Protein AF-A0A409YJJ7-F1 (afdb_monomer_lite)

pLDDT: mean 95.7, std 6.59, range [58.09, 98.69]

Organism: NCBI:txid231916

Sequence (125 aa):
MDKLRNLSETRRATIASASKRATEAEEAVKKYQSALSEKDDTLKKLRERLELSRQRNMLVRDLTRVLSKLDEATRRLAVVTEKTDNLDAKLQSLLGETDVCENKYQKSRKDYNDLVTEMENLGIN

Radius of gyration: 53.66 Å; chains: 1; bounding box: 101×20×151 Å

Structure (mmCIF, N/CA/C/O backbone):
data_AF-A0A409YJJ7-F1
#
_entry.id   AF-A0A409YJJ7-F1
#
loop_
_atom_site.group_PDB
_atom_site.id
_atom_site.type_symbol
_atom_site.label_atom_id
_atom_site.label_alt_id
_atom_site.label_comp_id
_atom_site.label_asym_id
_atom_site.label_entity_id
_atom_site.label_seq_id
_atom_site.pdbx_PDB_ins_code
_atom_site.Cartn_x
_atom_site.Cartn_y
_atom_site.Cartn_z
_atom_site.occupancy
_atom_site.B_iso_or_equiv
_atom_site.auth_seq_id
_atom_site.auth_comp_id
_atom_site.auth_asym_id
_atom_site.auth_atom_id
_atom_site.pdbx_PDB_model_num
ATOM 1 N N . MET A 1 1 ? 54.452 3.139 -77.224 1.00 65.88 1 MET A N 1
ATOM 2 C CA . MET A 1 1 ? 54.667 3.801 -75.919 1.00 65.88 1 MET A CA 1
ATOM 3 C C . MET A 1 1 ? 53.380 4.424 -75.374 1.00 65.88 1 MET A C 1
ATOM 5 O O . MET A 1 1 ? 53.050 4.155 -74.226 1.00 65.88 1 MET A O 1
ATOM 9 N N . ASP A 1 2 ? 52.581 5.126 -76.185 1.00 76.25 2 ASP A N 1
ATOM 10 C CA . ASP A 1 2 ? 51.371 5.834 -75.706 1.00 76.25 2 ASP A CA 1
ATOM 11 C C . ASP A 1 2 ? 50.256 4.938 -75.146 1.00 76.25 2 ASP A C 1
ATOM 13 O O . ASP A 1 2 ? 49.653 5.261 -74.128 1.00 76.25 2 ASP A O 1
ATOM 17 N N . LYS A 1 3 ? 50.020 3.754 -75.729 1.00 80.00 3 LYS A N 1
ATOM 18 C CA . LYS A 1 3 ? 49.024 2.798 -75.200 1.00 80.00 3 LYS A CA 1
ATOM 19 C C . LYS A 1 3 ? 49.356 2.309 -73.782 1.00 80.00 3 LYS A C 1
ATOM 21 O O . LYS A 1 3 ? 48.459 2.160 -72.959 1.00 80.00 3 LYS A O 1
ATOM 26 N N . LEU A 1 4 ? 50.640 2.080 -73.492 1.00 80.50 4 LEU A N 1
ATOM 27 C CA . LEU A 1 4 ? 51.107 1.661 -72.163 1.00 80.50 4 LEU A CA 1
ATOM 28 C C . LEU A 1 4 ? 50.989 2.804 -71.150 1.00 80.50 4 LEU A C 1
ATOM 30 O O . LEU A 1 4 ? 50.575 2.581 -70.013 1.00 80.50 4 LEU A O 1
ATOM 34 N N . ARG A 1 5 ? 51.289 4.033 -71.583 1.00 82.19 5 ARG A N 1
ATOM 35 C CA . ARG A 1 5 ? 51.116 5.243 -70.779 1.00 82.19 5 ARG A CA 1
ATOM 36 C C . ARG A 1 5 ? 49.649 5.466 -70.405 1.00 82.19 5 ARG A C 1
ATOM 38 O O . ARG A 1 5 ? 49.357 5.553 -69.214 1.00 82.19 5 ARG A O 1
ATOM 45 N N . ASN A 1 6 ? 48.735 5.423 -71.373 1.00 85.81 6 ASN A N 1
ATOM 46 C CA . ASN A 1 6 ? 47.298 5.585 -71.129 1.00 85.81 6 ASN A CA 1
ATOM 47 C C . ASN A 1 6 ? 46.758 4.502 -70.182 1.00 85.81 6 ASN A C 1
ATOM 49 O O . ASN A 1 6 ? 46.056 4.813 -69.226 1.00 85.81 6 ASN A O 1
ATOM 53 N N . LEU A 1 7 ? 47.159 3.238 -70.371 1.00 89.44 7 LEU A N 1
ATOM 54 C CA . LEU A 1 7 ? 46.771 2.145 -69.474 1.00 89.44 7 LEU A CA 1
ATOM 55 C C . LEU A 1 7 ? 47.261 2.380 -68.033 1.00 89.44 7 LEU A C 1
ATOM 57 O O . LEU A 1 7 ? 46.533 2.119 -67.074 1.00 89.44 7 LEU A O 1
ATOM 61 N N . SER A 1 8 ? 48.488 2.885 -67.868 1.00 87.94 8 SER A N 1
ATOM 62 C CA . SER A 1 8 ? 49.048 3.222 -66.552 1.00 87.94 8 SER A CA 1
ATOM 63 C C . SER A 1 8 ? 48.321 4.390 -65.873 1.00 87.94 8 SER A C 1
ATOM 65 O O . SER A 1 8 ? 48.190 4.412 -64.650 1.00 87.94 8 SER A O 1
ATOM 67 N N . GLU A 1 9 ? 47.836 5.360 -66.647 1.00 90.69 9 GLU A N 1
ATOM 68 C CA . GLU A 1 9 ? 47.081 6.516 -66.154 1.00 90.69 9 GLU A CA 1
ATOM 69 C C . GLU A 1 9 ? 45.672 6.096 -65.725 1.00 90.69 9 GLU A C 1
ATOM 71 O O . GLU A 1 9 ? 45.248 6.424 -64.616 1.00 90.69 9 GLU A O 1
ATOM 76 N N . THR A 1 10 ? 44.997 5.258 -66.520 1.00 92.12 10 THR A N 1
ATOM 77 C CA . THR A 1 10 ? 43.704 4.669 -66.146 1.00 92.12 10 THR A CA 1
ATOM 78 C C . THR A 1 10 ? 43.814 3.843 -64.866 1.00 92.12 10 THR A C 1
ATOM 80 O O . THR A 1 10 ? 43.025 4.036 -63.945 1.00 92.12 10 THR A O 1
ATOM 83 N N . ARG A 1 11 ? 44.829 2.973 -64.751 1.00 92.44 11 ARG A N 1
ATOM 84 C CA . ARG A 1 11 ? 45.050 2.168 -63.536 1.00 92.44 11 ARG A CA 1
ATOM 85 C C . ARG A 1 11 ? 45.290 3.038 -62.303 1.00 92.44 11 ARG A C 1
ATOM 87 O O . ARG A 1 11 ? 44.719 2.754 -61.254 1.00 92.44 11 ARG A O 1
ATOM 94 N N . ARG A 1 12 ? 46.078 4.113 -62.422 1.00 93.31 12 ARG A N 1
ATOM 95 C CA . ARG A 1 12 ? 46.299 5.070 -61.323 1.00 93.31 12 ARG A CA 1
ATOM 96 C C . ARG A 1 12 ? 45.002 5.753 -60.889 1.00 93.31 12 ARG A C 1
ATOM 98 O O . ARG A 1 12 ? 44.741 5.824 -59.692 1.00 93.31 12 ARG A O 1
ATOM 105 N N . ALA A 1 13 ? 44.168 6.183 -61.835 1.00 93.00 13 ALA A N 1
ATOM 106 C CA . ALA A 1 13 ? 42.866 6.775 -61.529 1.00 93.00 13 ALA A CA 1
ATOM 107 C C . ALA A 1 13 ? 41.916 5.774 -60.843 1.00 93.00 13 ALA A C 1
ATOM 109 O O . ALA A 1 13 ? 41.251 6.120 -59.865 1.00 93.00 13 ALA A O 1
ATOM 110 N N . THR A 1 14 ? 41.887 4.516 -61.298 1.00 95.25 14 THR A N 1
ATOM 111 C CA . THR A 1 14 ? 41.091 3.454 -60.662 1.00 95.25 14 THR A CA 1
ATOM 112 C C . THR A 1 14 ? 41.563 3.162 -59.239 1.00 95.25 14 THR A C 1
ATOM 114 O O . THR A 1 14 ? 40.727 3.057 -58.344 1.00 95.25 14 THR A O 1
ATOM 117 N N . ILE A 1 15 ? 42.879 3.077 -59.010 1.00 95.38 15 ILE A N 1
ATOM 118 C CA . ILE A 1 15 ? 43.452 2.877 -57.670 1.00 95.38 15 ILE A CA 1
ATOM 119 C C . ILE A 1 15 ? 43.081 4.050 -56.760 1.00 95.38 15 ILE A C 1
ATOM 121 O O . ILE A 1 15 ? 42.558 3.819 -55.678 1.00 95.38 15 ILE A O 1
ATOM 125 N N . ALA A 1 16 ? 43.249 5.295 -57.214 1.00 95.38 16 ALA A N 1
ATOM 126 C CA . ALA A 1 16 ? 42.892 6.476 -56.427 1.00 95.38 16 ALA A CA 1
ATOM 127 C C . ALA A 1 16 ? 41.398 6.501 -56.049 1.00 95.38 16 ALA A C 1
ATOM 129 O O . ALA A 1 16 ? 41.047 6.780 -54.904 1.00 95.38 16 ALA A O 1
ATOM 130 N N . SER A 1 17 ? 40.510 6.150 -56.986 1.00 96.31 17 SER A N 1
ATOM 131 C CA . SER A 1 17 ? 39.071 6.032 -56.721 1.00 96.31 17 SER A CA 1
ATOM 132 C C . SER A 1 17 ? 38.740 4.893 -55.751 1.00 96.31 17 SER A C 1
ATOM 134 O O . SER A 1 17 ? 37.875 5.048 -54.889 1.00 96.31 17 SER A O 1
ATOM 136 N N . ALA A 1 18 ? 39.404 3.742 -55.875 1.00 96.12 18 ALA A N 1
ATOM 137 C CA . ALA A 1 18 ? 39.224 2.621 -54.958 1.00 96.12 18 ALA A CA 1
ATOM 138 C C . ALA A 1 18 ? 39.707 2.971 -53.544 1.00 96.12 18 ALA A C 1
ATOM 140 O O . ALA A 1 18 ? 38.980 2.720 -52.589 1.00 96.12 18 ALA A O 1
ATOM 141 N N . SER A 1 19 ? 40.867 3.619 -53.415 1.00 96.06 19 SER A N 1
ATOM 142 C CA . SER A 1 19 ? 41.394 4.099 -52.134 1.00 96.06 19 SER A CA 1
ATOM 143 C C . SER A 1 19 ? 40.459 5.111 -51.480 1.00 96.06 19 SER A C 1
ATOM 145 O O . SER A 1 19 ? 40.147 4.958 -50.307 1.00 96.06 19 SER A O 1
ATOM 147 N N . LYS A 1 20 ? 39.937 6.083 -52.240 1.00 97.25 20 LYS A N 1
ATOM 148 C CA . LYS A 1 20 ? 38.961 7.052 -51.721 1.00 97.25 20 LYS A CA 1
ATOM 149 C C . LYS A 1 20 ? 37.685 6.369 -51.210 1.00 97.25 20 LYS A C 1
ATOM 151 O O . LYS A 1 20 ? 37.207 6.676 -50.125 1.00 97.25 20 LYS A O 1
ATOM 156 N N . ARG A 1 21 ? 37.154 5.403 -51.965 1.00 97.00 21 ARG A N 1
ATOM 157 C CA . ARG A 1 21 ? 35.977 4.631 -51.531 1.00 97.00 21 ARG A CA 1
ATOM 158 C C . ARG A 1 21 ? 36.265 3.776 -50.299 1.00 97.00 21 ARG A C 1
ATOM 160 O O . ARG A 1 21 ? 35.387 3.631 -49.458 1.00 97.00 21 ARG A O 1
ATOM 167 N N . ALA A 1 22 ? 37.471 3.220 -50.185 1.00 96.88 22 ALA A N 1
ATOM 168 C CA . ALA A 1 22 ? 37.876 2.455 -49.010 1.00 96.88 22 ALA A CA 1
ATOM 169 C C . ALA A 1 22 ? 37.930 3.344 -47.759 1.00 96.88 22 ALA A C 1
ATOM 171 O O . ALA A 1 22 ? 37.349 2.979 -46.742 1.00 96.88 22 ALA A O 1
ATOM 172 N N . THR A 1 23 ? 38.522 4.541 -47.851 1.00 96.94 23 THR A N 1
ATOM 173 C CA . THR A 1 23 ? 38.562 5.484 -46.721 1.00 96.94 23 THR A CA 1
ATOM 174 C C . THR A 1 23 ? 37.166 5.955 -46.317 1.00 96.94 23 THR A C 1
ATOM 176 O O . THR A 1 23 ? 36.839 5.958 -45.135 1.00 96.94 23 THR A O 1
ATOM 179 N N . GLU A 1 24 ? 36.304 6.275 -47.287 1.00 97.38 24 GLU A N 1
ATOM 180 C CA . GLU A 1 24 ? 34.910 6.661 -47.018 1.00 97.38 24 GLU A CA 1
ATOM 181 C C . GLU A 1 24 ? 34.120 5.517 -46.357 1.00 97.38 24 GLU A C 1
ATOM 183 O O . GLU A 1 24 ? 33.334 5.745 -45.435 1.00 97.38 24 GLU A O 1
ATOM 188 N N . ALA A 1 25 ? 34.343 4.272 -46.791 1.00 97.31 25 ALA A N 1
ATOM 189 C CA . ALA A 1 25 ? 33.717 3.100 -46.189 1.00 97.31 25 ALA A CA 1
ATOM 190 C C . ALA A 1 25 ? 34.203 2.866 -44.750 1.00 97.31 25 ALA A C 1
ATOM 192 O O . ALA A 1 25 ? 33.386 2.587 -43.874 1.00 97.31 25 ALA A O 1
ATOM 193 N N . GLU A 1 26 ? 35.501 3.014 -44.476 1.00 97.44 26 GLU A N 1
ATOM 194 C CA . GLU A 1 26 ? 36.053 2.899 -43.120 1.00 97.44 26 GLU A CA 1
ATOM 195 C C . GLU A 1 26 ? 35.488 3.968 -42.175 1.00 97.44 26 GLU A C 1
ATOM 197 O O . GLU A 1 26 ? 35.125 3.663 -41.035 1.00 97.44 26 GLU A O 1
ATOM 202 N N . GLU A 1 27 ? 35.363 5.212 -42.640 1.00 97.38 27 GLU A N 1
ATOM 203 C CA . GLU A 1 27 ? 34.737 6.295 -41.877 1.00 97.38 27 GLU A CA 1
ATOM 204 C C . GLU A 1 27 ? 33.254 6.016 -41.601 1.00 97.38 27 GLU A C 1
ATOM 206 O O . GLU A 1 27 ? 32.786 6.183 -40.468 1.00 97.38 27 GLU A O 1
ATOM 211 N N . ALA A 1 28 ? 32.517 5.528 -42.603 1.00 97.31 28 ALA A N 1
ATOM 212 C CA . ALA A 1 28 ? 31.121 5.140 -42.441 1.00 97.31 28 ALA A CA 1
ATOM 213 C C . ALA A 1 28 ? 30.963 3.992 -41.431 1.00 97.31 28 ALA A C 1
ATOM 215 O O . ALA A 1 28 ? 30.096 4.061 -40.559 1.00 97.31 28 ALA A O 1
ATOM 216 N N . VAL A 1 29 ? 31.825 2.971 -41.492 1.00 98.00 29 VAL A N 1
ATOM 217 C CA . VAL A 1 29 ? 31.823 1.848 -40.540 1.00 98.00 29 VAL A CA 1
ATOM 218 C C . VAL A 1 29 ? 32.050 2.344 -39.116 1.00 98.00 29 VAL A C 1
ATOM 220 O O . VAL A 1 29 ? 31.271 1.988 -38.231 1.00 98.00 29 VAL A O 1
ATOM 223 N N . LYS A 1 30 ? 33.042 3.214 -38.888 1.00 97.62 30 LYS A N 1
ATOM 224 C CA . LYS A 1 30 ? 33.289 3.800 -37.559 1.00 97.62 30 LYS A CA 1
ATOM 225 C C . LYS A 1 30 ? 32.065 4.558 -37.047 1.00 97.62 30 LYS A C 1
ATOM 227 O O . LYS A 1 30 ? 31.660 4.374 -35.903 1.00 97.62 30 LYS A O 1
ATOM 232 N N . LYS A 1 31 ? 31.427 5.360 -37.905 1.00 98.00 31 LYS A N 1
ATOM 233 C CA . LYS A 1 31 ? 30.208 6.097 -37.548 1.00 98.00 31 LYS A CA 1
ATOM 234 C C . LYS A 1 31 ? 29.061 5.160 -37.162 1.00 98.00 31 LYS A C 1
ATOM 236 O O . LYS A 1 31 ? 28.380 5.412 -36.168 1.00 98.00 31 LYS A O 1
ATOM 241 N N . TYR A 1 32 ? 28.843 4.088 -37.922 1.00 97.81 32 TYR A N 1
ATOM 242 C CA . TYR A 1 32 ? 27.794 3.115 -37.616 1.00 97.81 32 TYR A CA 1
ATOM 243 C C . TYR A 1 32 ? 28.083 2.317 -36.345 1.00 97.81 32 TYR A C 1
ATOM 245 O O . TYR A 1 32 ? 27.154 2.061 -35.585 1.00 97.81 32 TYR A O 1
ATOM 253 N N . GLN A 1 33 ? 29.344 1.976 -36.073 1.00 97.62 33 GLN A N 1
ATOM 254 C CA . GLN A 1 33 ? 29.741 1.311 -34.830 1.00 97.62 33 GLN A CA 1
ATOM 255 C C . GLN A 1 33 ? 29.464 2.187 -33.604 1.00 97.62 33 GLN A C 1
ATOM 257 O O . GLN A 1 33 ? 28.857 1.709 -32.646 1.00 97.62 33 GLN A O 1
ATOM 262 N N . SER A 1 34 ? 29.821 3.474 -33.653 1.00 97.19 34 SER A N 1
ATOM 263 C CA . SER A 1 34 ? 29.503 4.410 -32.568 1.00 97.19 34 SER A CA 1
ATOM 264 C C . SER A 1 34 ? 27.994 4.554 -32.368 1.00 97.19 34 SER A C 1
ATOM 266 O O . SER A 1 34 ? 27.505 4.438 -31.247 1.00 97.19 34 SER A O 1
ATOM 268 N N . ALA A 1 35 ? 27.235 4.722 -33.457 1.00 97.94 35 ALA A N 1
ATOM 269 C CA . ALA A 1 35 ? 25.779 4.824 -33.384 1.00 97.94 35 ALA A CA 1
ATOM 270 C C . ALA A 1 35 ? 25.128 3.546 -32.824 1.00 97.94 35 ALA A C 1
ATOM 272 O O . ALA A 1 35 ? 24.165 3.632 -32.065 1.00 97.94 35 ALA A O 1
ATOM 273 N N . LEU A 1 36 ? 25.645 2.365 -33.175 1.00 98.19 36 LEU A N 1
ATOM 274 C CA . LEU A 1 36 ? 25.166 1.092 -32.638 1.00 98.19 36 LEU A CA 1
ATOM 275 C C . LEU A 1 36 ? 25.417 1.002 -31.127 1.00 98.19 36 LEU A C 1
ATOM 277 O O . LEU A 1 36 ? 24.485 0.703 -30.384 1.00 98.19 36 LEU A O 1
ATOM 281 N N . SER A 1 37 ? 26.621 1.362 -30.672 1.00 98.12 37 SER A N 1
ATOM 282 C CA . SER A 1 37 ? 26.964 1.392 -29.244 1.00 98.12 37 SER A CA 1
ATOM 283 C C . SER A 1 37 ? 26.032 2.313 -28.447 1.00 98.12 37 SER A C 1
ATOM 285 O O . SER A 1 37 ? 25.529 1.930 -27.393 1.00 98.12 37 SER A O 1
ATOM 287 N N . GLU A 1 38 ? 25.733 3.509 -28.963 1.00 98.25 38 GLU A N 1
ATOM 288 C CA . GLU A 1 38 ? 24.796 4.440 -28.316 1.00 98.25 38 GLU A CA 1
ATOM 289 C C . GLU A 1 38 ? 23.368 3.875 -28.227 1.00 98.25 38 GLU A C 1
ATOM 291 O O . GLU A 1 38 ? 22.643 4.099 -27.244 1.00 98.25 38 GLU A O 1
ATOM 296 N N . LYS A 1 39 ? 22.931 3.140 -29.258 1.00 98.19 39 LYS A N 1
ATOM 297 C CA . LYS A 1 39 ? 21.618 2.483 -29.265 1.00 98.19 39 LYS A CA 1
ATOM 298 C C . LYS A 1 39 ? 21.559 1.327 -28.276 1.00 98.19 39 LYS A C 1
ATOM 300 O O . LYS A 1 39 ? 20.541 1.208 -27.592 1.00 98.19 39 LYS A O 1
ATOM 305 N N . ASP A 1 40 ? 22.625 0.547 -28.144 1.00 98.44 40 ASP A N 1
ATOM 306 C CA . ASP A 1 40 ? 22.713 -0.530 -27.157 1.00 98.44 40 ASP A CA 1
ATOM 307 C C . ASP A 1 40 ? 22.639 0.010 -25.722 1.00 98.44 40 ASP A C 1
ATOM 309 O O . ASP A 1 40 ? 21.851 -0.487 -24.908 1.00 98.44 40 ASP A O 1
ATOM 313 N N . ASP A 1 41 ? 23.344 1.106 -25.429 1.00 98.19 41 ASP A N 1
ATOM 314 C CA . ASP A 1 41 ? 23.259 1.783 -24.130 1.00 98.19 41 ASP A CA 1
ATOM 315 C C . ASP A 1 41 ? 21.852 2.325 -23.851 1.00 98.19 41 ASP A C 1
ATOM 317 O O . ASP A 1 41 ? 21.323 2.215 -22.737 1.00 98.19 41 ASP A O 1
ATOM 321 N N . THR A 1 42 ? 21.209 2.893 -24.871 1.00 98.25 42 THR A N 1
ATOM 322 C CA . THR A 1 42 ? 19.829 3.382 -24.766 1.00 98.25 42 THR A CA 1
ATOM 323 C C . THR A 1 42 ? 18.857 2.233 -24.497 1.00 98.25 42 THR A C 1
ATOM 325 O O . THR A 1 42 ? 17.986 2.350 -23.632 1.00 98.25 42 THR A O 1
ATOM 328 N N . LEU A 1 43 ? 19.015 1.102 -25.189 1.00 98.50 43 LEU A N 1
ATOM 329 C CA . LEU A 1 43 ? 18.202 -0.094 -24.974 1.00 98.50 43 LEU A CA 1
ATOM 330 C C . LEU A 1 43 ? 18.366 -0.641 -23.557 1.00 98.50 43 LEU A C 1
ATOM 332 O O . LEU A 1 43 ? 17.369 -1.008 -22.933 1.00 98.50 43 LEU A O 1
ATOM 336 N N . LYS A 1 44 ? 19.591 -0.658 -23.023 1.00 98.56 44 LYS A N 1
ATOM 337 C CA . LYS A 1 44 ? 19.851 -1.078 -21.643 1.00 98.56 44 LYS A CA 1
ATOM 338 C C . LYS A 1 44 ? 19.095 -0.202 -20.638 1.00 98.56 44 LYS A C 1
ATOM 340 O O . LYS A 1 44 ? 18.328 -0.730 -19.833 1.00 98.56 44 LYS A O 1
ATOM 345 N N . LYS A 1 45 ? 19.200 1.125 -20.762 1.00 98.38 45 LYS A N 1
ATOM 346 C CA . LYS A 1 45 ? 18.476 2.085 -19.904 1.00 98.38 45 LYS A CA 1
ATOM 347 C C . LYS A 1 45 ? 16.956 1.929 -20.002 1.00 98.38 45 LYS A C 1
ATOM 349 O O . LYS A 1 45 ? 16.246 2.017 -19.001 1.00 98.38 45 LYS A O 1
ATOM 354 N N . LEU A 1 46 ? 16.429 1.681 -21.204 1.00 98.56 46 LEU A N 1
ATOM 355 C CA . LEU A 1 46 ? 14.994 1.462 -21.403 1.00 98.56 46 LEU A CA 1
ATOM 356 C C . LEU A 1 46 ? 14.509 0.157 -20.760 1.00 98.56 46 LEU A C 1
ATOM 358 O O . LEU A 1 46 ? 13.423 0.144 -20.180 1.00 98.56 46 LEU A O 1
ATOM 362 N N . ARG A 1 47 ? 15.304 -0.918 -20.815 1.00 98.44 47 ARG A N 1
ATOM 363 C CA . ARG A 1 47 ? 14.992 -2.185 -20.132 1.00 98.44 47 ARG A CA 1
ATOM 364 C C . ARG A 1 47 ? 14.944 -2.008 -18.617 1.00 98.44 47 ARG A C 1
ATOM 366 O O . ARG A 1 47 ? 13.983 -2.451 -17.995 1.00 98.44 47 ARG A O 1
ATOM 373 N N . GLU A 1 48 ? 15.919 -1.305 -18.046 1.00 98.50 48 GLU A N 1
ATOM 374 C CA . GLU A 1 48 ? 15.939 -0.976 -16.614 1.00 98.50 48 GLU A CA 1
ATOM 375 C C . GLU A 1 48 ? 14.699 -0.160 -16.214 1.00 98.50 48 GLU A C 1
ATOM 377 O O . GLU A 1 48 ? 14.001 -0.498 -15.257 1.00 98.50 48 GLU A O 1
ATOM 382 N N . ARG A 1 49 ? 14.346 0.866 -16.999 1.00 98.44 49 ARG A N 1
ATOM 383 C CA . ARG A 1 49 ? 13.151 1.687 -16.752 1.00 98.44 49 ARG A CA 1
ATOM 384 C C . ARG A 1 49 ? 11.849 0.887 -16.843 1.00 98.44 49 ARG A C 1
ATOM 386 O O . ARG A 1 49 ? 10.929 1.131 -16.062 1.00 98.44 49 ARG A O 1
ATOM 393 N N . LEU A 1 50 ? 11.752 -0.042 -17.793 1.00 98.56 50 LEU A N 1
ATOM 394 C CA . LEU A 1 50 ? 10.588 -0.916 -17.935 1.00 98.56 50 LEU A CA 1
ATOM 395 C C . LEU A 1 50 ? 10.416 -1.808 -16.704 1.00 98.56 50 LEU A C 1
ATOM 397 O O . LEU A 1 50 ? 9.302 -1.949 -16.201 1.00 98.56 50 LEU A O 1
ATOM 401 N N . GLU A 1 51 ? 11.512 -2.368 -16.200 1.00 98.50 51 GLU A N 1
ATOM 402 C CA . GLU A 1 51 ? 11.475 -3.229 -15.023 1.00 98.50 51 GLU A CA 1
ATOM 403 C C . GLU A 1 51 ? 11.086 -2.449 -13.762 1.00 98.50 51 GLU A C 1
ATOM 405 O O . GLU A 1 51 ? 10.162 -2.843 -13.049 1.00 98.50 51 GLU A O 1
ATOM 410 N N . LEU A 1 52 ? 11.663 -1.261 -13.559 1.00 98.56 52 LEU A N 1
ATOM 411 C CA . LEU A 1 52 ? 11.248 -0.354 -12.483 1.00 98.56 52 LEU A CA 1
ATOM 412 C C . LEU A 1 52 ? 9.762 0.026 -12.584 1.00 98.56 52 LEU A C 1
ATOM 414 O O . LEU A 1 52 ? 9.065 0.111 -11.573 1.00 98.56 52 LEU A O 1
ATOM 418 N N . SER A 1 53 ? 9.241 0.226 -13.798 1.00 98.44 53 SER A N 1
ATOM 419 C CA . SER A 1 53 ? 7.819 0.516 -14.009 1.00 98.44 53 SER A CA 1
ATOM 420 C C . SER A 1 53 ? 6.921 -0.656 -13.598 1.00 98.44 53 SER A C 1
ATOM 422 O O . SER A 1 53 ? 5.888 -0.441 -12.960 1.00 98.44 53 SER A O 1
ATOM 424 N N . ARG A 1 54 ? 7.324 -1.896 -13.899 1.00 98.44 54 ARG A N 1
ATOM 425 C CA . ARG A 1 54 ? 6.611 -3.105 -13.458 1.00 98.44 54 ARG A CA 1
ATOM 426 C C . ARG A 1 54 ? 6.621 -3.232 -11.941 1.00 98.44 54 ARG A C 1
ATOM 428 O O . ARG A 1 54 ? 5.557 -3.418 -11.355 1.00 98.44 54 ARG A O 1
ATOM 435 N N . GLN A 1 55 ? 7.781 -3.054 -11.312 1.00 98.44 55 GLN A N 1
ATOM 436 C CA . GLN A 1 55 ? 7.921 -3.085 -9.854 1.00 98.44 55 GLN A CA 1
ATOM 437 C C . GLN A 1 55 ? 7.047 -2.031 -9.177 1.00 98.44 55 GLN A C 1
ATOM 439 O O . GLN A 1 55 ? 6.285 -2.354 -8.266 1.00 98.44 55 GLN A O 1
ATOM 444 N N . ARG A 1 56 ? 7.057 -0.792 -9.684 1.00 98.44 56 ARG A N 1
ATOM 445 C CA . ARG A 1 56 ? 6.161 0.269 -9.210 1.00 98.44 56 ARG A CA 1
ATOM 446 C C . ARG A 1 56 ? 4.695 -0.156 -9.294 1.00 98.44 56 ARG A C 1
ATOM 448 O O . ARG A 1 56 ? 3.954 0.042 -8.338 1.00 98.44 56 ARG A O 1
ATOM 455 N N . ASN A 1 57 ? 4.267 -0.739 -10.412 1.00 98.50 57 ASN A N 1
ATOM 456 C CA . ASN A 1 57 ? 2.876 -1.161 -10.583 1.00 98.50 57 ASN A CA 1
ATOM 457 C C . ASN A 1 57 ? 2.476 -2.275 -9.605 1.00 98.50 57 ASN A C 1
ATOM 459 O O . ASN A 1 57 ? 1.334 -2.285 -9.147 1.00 98.50 57 ASN A O 1
ATOM 463 N N . MET A 1 58 ? 3.390 -3.189 -9.263 1.00 98.38 58 MET A N 1
ATOM 464 C CA . MET A 1 5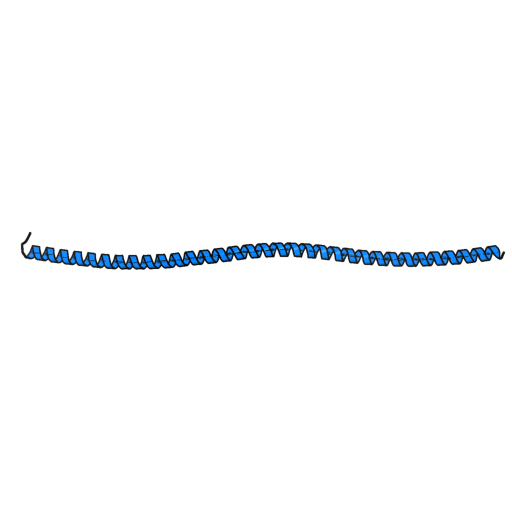8 ? 3.147 -4.190 -8.217 1.00 98.38 58 MET A CA 1
ATOM 465 C C . MET A 1 58 ? 2.981 -3.526 -6.848 1.00 98.38 58 MET A C 1
ATOM 467 O O . MET A 1 58 ? 1.961 -3.734 -6.197 1.00 98.38 58 MET A O 1
ATOM 471 N N . LEU A 1 59 ? 3.911 -2.642 -6.470 1.00 98.44 59 LEU A N 1
ATOM 472 C CA . LEU A 1 59 ? 3.858 -1.920 -5.195 1.00 98.44 59 LEU A CA 1
ATOM 473 C C . LEU A 1 59 ? 2.585 -1.079 -5.045 1.00 98.44 59 LEU A C 1
ATOM 475 O O . LEU A 1 59 ? 2.009 -1.026 -3.964 1.00 98.44 59 LEU A O 1
ATOM 479 N N . VAL A 1 60 ? 2.109 -0.452 -6.125 1.00 98.56 60 VAL A N 1
ATOM 480 C CA . VAL A 1 60 ? 0.841 0.294 -6.112 1.00 98.56 60 VAL A CA 1
ATOM 481 C C . VAL A 1 60 ? -0.339 -0.628 -5.799 1.00 98.56 60 VAL A C 1
ATOM 483 O O . VAL A 1 60 ? -1.177 -0.274 -4.975 1.00 98.56 60 VAL A O 1
ATOM 486 N N . ARG A 1 61 ? -0.403 -1.823 -6.404 1.00 98.44 61 ARG A N 1
ATOM 487 C CA . ARG A 1 61 ? -1.476 -2.794 -6.121 1.00 98.44 61 ARG A CA 1
ATOM 488 C C . ARG A 1 61 ? -1.432 -3.281 -4.676 1.00 98.44 61 ARG A C 1
ATOM 490 O O . ARG A 1 61 ? -2.480 -3.370 -4.035 1.00 98.44 61 ARG A O 1
ATOM 497 N N . ASP A 1 62 ? -0.238 -3.567 -4.166 1.00 98.56 62 ASP A N 1
ATOM 498 C CA . ASP A 1 62 ? -0.054 -3.993 -2.779 1.00 98.56 62 ASP A CA 1
ATOM 499 C C . ASP A 1 62 ? -0.461 -2.887 -1.803 1.00 98.56 62 ASP A C 1
ATOM 501 O O . ASP A 1 62 ? -1.204 -3.149 -0.856 1.00 98.56 62 ASP A O 1
ATOM 505 N N . LEU A 1 63 ? -0.080 -1.637 -2.082 1.00 98.50 63 LEU A N 1
ATOM 506 C CA . LEU A 1 63 ? -0.499 -0.478 -1.298 1.00 98.50 63 LEU A CA 1
ATOM 507 C C . LEU A 1 63 ? -2.025 -0.333 -1.278 1.00 98.50 63 LEU A C 1
ATOM 509 O O . LEU A 1 63 ? -2.607 -0.181 -0.206 1.00 98.50 63 LEU A O 1
ATOM 513 N N . THR A 1 64 ? -2.695 -0.440 -2.429 1.00 98.50 64 THR A N 1
ATOM 514 C CA . THR A 1 64 ? -4.165 -0.398 -2.495 1.00 98.50 64 THR A CA 1
ATOM 515 C C . THR A 1 64 ? -4.801 -1.508 -1.658 1.00 98.50 64 THR A C 1
ATOM 517 O O . THR A 1 64 ? -5.763 -1.261 -0.930 1.00 98.50 64 THR A O 1
ATOM 520 N N . ARG A 1 65 ? -4.250 -2.727 -1.703 1.00 98.50 65 ARG A N 1
ATOM 521 C CA . ARG A 1 65 ? -4.732 -3.848 -0.886 1.00 98.50 65 ARG A CA 1
ATOM 522 C C . ARG A 1 65 ? -4.552 -3.579 0.611 1.00 98.50 65 ARG A C 1
ATOM 524 O O . ARG A 1 65 ? -5.457 -3.883 1.384 1.00 98.50 65 ARG A O 1
ATOM 531 N N . VAL A 1 66 ? -3.412 -3.029 1.026 1.00 98.50 66 VAL A N 1
ATOM 532 C CA . VAL A 1 66 ? -3.154 -2.681 2.434 1.00 98.50 66 VAL A CA 1
ATOM 533 C C . VAL A 1 66 ? -4.108 -1.586 2.908 1.00 98.50 66 VAL A C 1
ATOM 535 O O . VAL A 1 66 ? -4.710 -1.738 3.967 1.00 98.50 66 VAL A O 1
ATOM 538 N N . LEU A 1 67 ? -4.317 -0.538 2.108 1.00 98.62 67 LEU A N 1
ATOM 539 C CA . LEU A 1 67 ? -5.252 0.542 2.437 1.00 98.62 67 LEU A CA 1
ATOM 540 C C . LEU A 1 67 ? -6.691 0.037 2.588 1.00 98.62 67 LEU A C 1
ATOM 542 O O . LEU A 1 67 ? -7.376 0.428 3.527 1.00 98.62 67 LEU A O 1
ATOM 546 N N . SER A 1 68 ? -7.135 -0.884 1.728 1.00 98.56 68 SER A N 1
ATOM 547 C CA . SER A 1 68 ? -8.462 -1.497 1.859 1.00 98.56 68 SER A CA 1
ATOM 548 C C . SER A 1 68 ? -8.609 -2.310 3.149 1.00 98.56 68 SER A C 1
ATOM 550 O O . SER A 1 68 ? -9.655 -2.242 3.790 1.00 98.56 68 SER A O 1
ATOM 552 N N . LYS A 1 69 ? -7.573 -3.060 3.550 1.00 98.44 69 LYS A N 1
ATOM 553 C CA . LYS A 1 69 ? -7.579 -3.798 4.824 1.00 98.44 69 LYS A CA 1
ATOM 554 C C . LYS A 1 69 ? -7.580 -2.859 6.028 1.00 98.44 69 L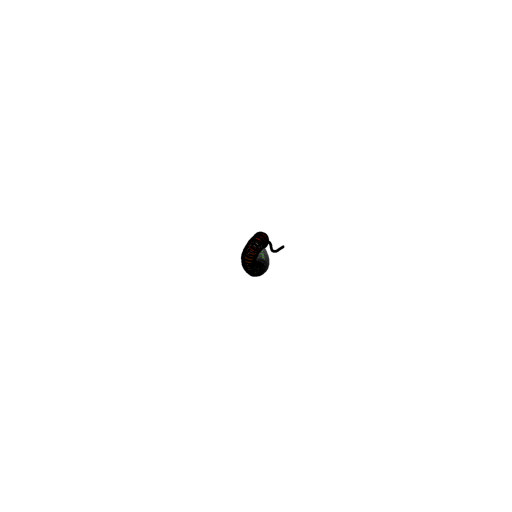YS A C 1
ATOM 556 O O . LYS A 1 69 ? -8.216 -3.167 7.031 1.00 98.44 69 LYS A O 1
ATOM 561 N N . LEU A 1 70 ? -6.864 -1.739 5.932 1.00 98.56 70 LEU A N 1
ATOM 562 C CA . LEU A 1 70 ? -6.834 -0.725 6.979 1.00 98.56 70 LEU A CA 1
ATOM 563 C C . LEU A 1 70 ? -8.218 -0.097 7.169 1.00 98.56 70 LEU A C 1
ATOM 565 O O . LEU A 1 70 ? -8.693 -0.046 8.296 1.00 98.56 70 LEU A O 1
ATOM 569 N N . ASP A 1 71 ? -8.888 0.294 6.083 1.00 98.62 71 ASP A N 1
ATOM 570 C CA . ASP A 1 71 ? -10.253 0.835 6.137 1.00 98.62 71 ASP A CA 1
ATOM 571 C C . ASP A 1 71 ? -11.238 -0.166 6.767 1.00 98.62 71 ASP A C 1
ATOM 573 O O . ASP A 1 71 ? -12.004 0.177 7.668 1.00 98.62 71 ASP A O 1
ATOM 577 N N . GLU A 1 72 ? -11.166 -1.442 6.377 1.00 98.56 72 GLU A N 1
ATOM 578 C CA . GLU A 1 72 ? -11.983 -2.488 6.997 1.00 98.56 72 GLU A CA 1
ATOM 579 C C . GLU A 1 72 ? -11.705 -2.630 8.503 1.00 98.56 72 GLU A C 1
ATOM 581 O O . GLU A 1 72 ? -12.640 -2.715 9.304 1.00 98.56 72 GLU A O 1
ATOM 586 N N . ALA A 1 73 ? -10.432 -2.627 8.907 1.00 98.50 73 ALA A N 1
ATOM 587 C CA . ALA A 1 73 ? -10.044 -2.701 10.312 1.00 98.50 73 ALA A CA 1
ATOM 588 C C . ALA A 1 73 ? -10.550 -1.487 11.109 1.00 98.50 73 ALA A C 1
ATOM 590 O O . ALA A 1 73 ? -11.081 -1.663 12.205 1.00 98.50 73 ALA A O 1
ATOM 591 N N . THR A 1 74 ? -10.463 -0.278 10.548 1.00 98.69 74 THR A N 1
ATOM 592 C CA . THR A 1 74 ? -10.981 0.951 11.165 1.00 98.69 74 THR A CA 1
ATOM 593 C C . THR A 1 74 ? -12.492 0.880 11.382 1.00 98.69 74 THR A C 1
ATOM 595 O O . THR A 1 74 ? -12.969 1.203 12.469 1.00 98.69 74 THR A O 1
ATOM 598 N N . ARG A 1 75 ? -13.258 0.394 10.398 1.00 98.56 75 ARG A N 1
ATOM 599 C CA . ARG A 1 75 ? -14.714 0.217 10.545 1.00 98.56 75 ARG A CA 1
ATOM 600 C C . ARG A 1 75 ? -15.061 -0.804 11.624 1.00 98.56 75 ARG A C 1
ATOM 602 O O . ARG A 1 75 ? -15.960 -0.571 12.426 1.00 98.56 75 ARG A O 1
ATOM 609 N N . ARG A 1 76 ? -14.339 -1.929 11.670 1.00 98.50 76 ARG A N 1
ATOM 610 C CA . ARG A 1 76 ? -14.529 -2.948 12.715 1.00 98.50 76 ARG A CA 1
ATOM 611 C C . ARG A 1 76 ? -14.221 -2.390 14.101 1.00 98.50 76 ARG A C 1
ATOM 613 O O . ARG A 1 76 ? -14.972 -2.668 15.030 1.00 98.50 76 ARG A O 1
ATOM 620 N N . LEU A 1 77 ? -13.157 -1.598 14.225 1.00 98.56 77 LEU A N 1
ATOM 621 C CA . LEU A 1 77 ? -12.800 -0.944 15.478 1.00 98.56 77 LEU A CA 1
ATOM 622 C C . LEU A 1 77 ? -13.924 -0.021 15.955 1.00 98.56 77 LEU A C 1
ATOM 624 O O . LEU A 1 77 ? -14.330 -0.141 17.101 1.00 98.56 77 LEU A O 1
ATOM 628 N N . ALA A 1 78 ? -14.487 0.806 15.069 1.00 98.50 78 ALA A N 1
ATOM 629 C CA . ALA A 1 78 ? -15.600 1.692 15.413 1.00 98.50 78 ALA A CA 1
ATOM 630 C C . ALA A 1 78 ? -16.819 0.924 15.957 1.00 98.50 78 ALA A C 1
ATOM 632 O O . ALA A 1 78 ? -17.367 1.293 16.991 1.00 98.50 78 ALA A O 1
ATOM 633 N N . VAL A 1 79 ? -17.192 -0.191 15.316 1.00 98.62 79 VAL A N 1
ATOM 634 C CA . VAL A 1 79 ? -18.294 -1.052 15.784 1.00 98.62 79 VAL A CA 1
ATOM 635 C C . VAL A 1 79 ? -17.999 -1.658 17.156 1.00 98.62 79 VAL A C 1
ATOM 637 O O . VAL A 1 79 ? -18.897 -1.790 17.985 1.00 98.62 79 VAL A O 1
ATOM 640 N N . VAL A 1 80 ? -16.756 -2.078 17.402 1.00 98.44 80 VAL A N 1
ATOM 641 C CA . VAL A 1 80 ? -16.365 -2.631 18.705 1.00 98.44 80 VAL A CA 1
ATOM 642 C C . VAL A 1 80 ? -16.390 -1.546 19.778 1.00 98.44 80 VAL A C 1
ATOM 644 O O . VAL A 1 80 ? -16.938 -1.797 20.843 1.00 98.44 80 VAL A O 1
ATOM 647 N N . THR A 1 81 ? -15.880 -0.348 19.490 1.00 98.62 81 THR A N 1
ATOM 648 C CA . THR A 1 81 ? -15.934 0.799 20.406 1.00 98.62 81 THR A CA 1
ATOM 649 C C . THR A 1 81 ? -17.373 1.142 20.782 1.00 98.62 81 THR A C 1
ATOM 651 O O . THR A 1 81 ? -17.689 1.169 21.964 1.00 98.62 81 THR A O 1
ATOM 654 N N . GLU A 1 82 ? -18.274 1.272 19.805 1.00 98.56 82 GLU A N 1
ATOM 655 C CA . GLU A 1 82 ? -19.692 1.550 20.070 1.00 98.56 82 GLU A CA 1
ATOM 656 C C . GLU A 1 82 ? -20.345 0.455 20.932 1.00 98.56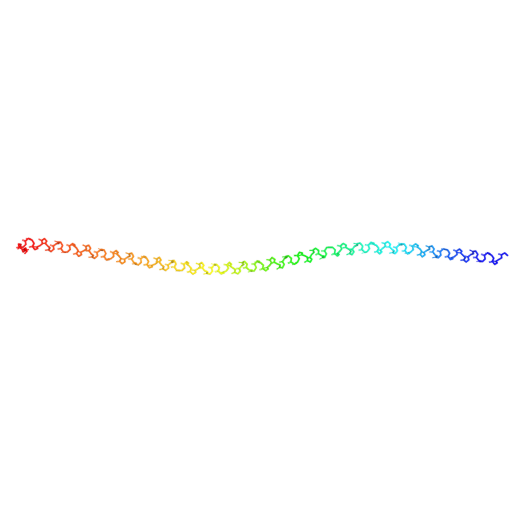 82 GLU A C 1
ATOM 658 O O . GLU A 1 82 ? -21.157 0.730 21.818 1.00 98.56 82 GLU A O 1
ATOM 663 N N . LYS A 1 83 ? -19.997 -0.816 20.702 1.00 98.44 83 LYS A N 1
ATOM 664 C CA . LYS A 1 83 ? -20.481 -1.919 21.544 1.00 98.44 83 LYS A CA 1
ATOM 665 C C . LYS A 1 83 ? -19.953 -1.827 22.970 1.00 98.44 83 LYS A C 1
ATOM 667 O O . LYS A 1 83 ? -20.720 -2.102 23.889 1.00 98.44 83 LYS A O 1
ATOM 672 N N . THR A 1 84 ? -18.686 -1.467 23.148 1.00 98.50 84 THR A N 1
ATOM 673 C CA . THR A 1 84 ? -18.086 -1.263 24.470 1.00 98.50 84 THR A CA 1
ATOM 674 C C . THR A 1 84 ? -18.796 -0.136 25.209 1.00 98.50 84 THR A C 1
ATOM 676 O O . THR A 1 84 ? -19.285 -0.375 26.306 1.00 98.50 84 THR A O 1
ATOM 679 N N . ASP A 1 85 ? -18.983 1.023 24.573 1.00 98.62 85 ASP A N 1
ATOM 680 C CA . ASP A 1 85 ? -19.668 2.171 25.182 1.00 98.62 85 ASP A CA 1
ATOM 681 C C . ASP A 1 85 ? -21.098 1.809 25.622 1.00 98.62 85 ASP A C 1
ATOM 683 O O . ASP A 1 85 ? -21.544 2.144 26.721 1.00 98.62 85 ASP A O 1
ATOM 687 N N . ASN A 1 86 ? -21.817 1.051 24.789 1.00 98.56 86 ASN A N 1
ATOM 688 C CA . ASN A 1 86 ? -23.159 0.566 25.113 1.00 98.56 86 ASN A CA 1
ATOM 689 C C . ASN A 1 86 ? -23.175 -0.430 26.283 1.00 98.56 86 ASN A C 1
ATOM 691 O O . ASN A 1 86 ? -24.119 -0.436 27.078 1.00 98.56 86 ASN A O 1
ATOM 695 N N . LEU A 1 87 ? -22.181 -1.318 26.368 1.00 98.50 87 LEU A N 1
ATOM 696 C CA . LEU A 1 87 ? -22.062 -2.267 27.475 1.00 98.50 87 LEU A CA 1
ATOM 697 C C . LEU A 1 87 ? -21.697 -1.553 28.776 1.00 98.50 87 LEU A C 1
ATOM 699 O O . LEU A 1 87 ? -22.301 -1.857 29.803 1.00 98.50 87 LEU A O 1
ATOM 703 N N . ASP A 1 88 ? -20.801 -0.572 28.720 1.00 98.62 88 ASP A N 1
ATOM 704 C CA . ASP A 1 88 ? -20.436 0.252 29.871 1.00 98.62 88 ASP A CA 1
ATOM 705 C C . ASP A 1 88 ? -21.646 1.033 30.390 1.00 98.62 88 ASP A C 1
ATOM 707 O O . ASP A 1 88 ? -21.931 1.001 31.588 1.00 98.62 88 ASP A O 1
ATOM 711 N N . ALA A 1 89 ? -22.438 1.644 29.503 1.00 98.50 89 ALA A N 1
ATOM 712 C CA . ALA A 1 89 ? -23.673 2.327 29.888 1.00 98.50 89 ALA A CA 1
ATOM 713 C C . ALA A 1 89 ? -24.676 1.385 30.581 1.00 98.50 89 ALA A C 1
ATOM 715 O O . ALA A 1 89 ? -25.264 1.736 31.607 1.00 98.50 89 ALA A O 1
ATOM 716 N N . LYS A 1 90 ? -24.851 0.161 30.061 1.00 98.56 90 LYS A N 1
ATOM 717 C CA . LYS A 1 90 ? -25.706 -0.859 30.694 1.00 98.56 90 LYS A CA 1
ATOM 718 C C . LYS A 1 90 ? -25.181 -1.282 32.059 1.00 98.56 90 LYS A C 1
ATOM 720 O O . LYS A 1 90 ? -25.972 -1.444 32.984 1.00 98.56 90 LYS A O 1
ATOM 725 N N . LEU A 1 91 ? -23.869 -1.455 32.190 1.00 98.50 91 LEU A N 1
ATOM 726 C CA . LEU A 1 91 ? -23.237 -1.829 33.448 1.00 98.50 91 LEU A CA 1
ATOM 727 C C . LEU A 1 91 ? -23.450 -0.741 34.506 1.00 98.50 91 LEU A C 1
ATOM 729 O O . LEU A 1 91 ? -23.846 -1.060 35.622 1.00 98.50 91 LEU A O 1
ATOM 733 N N . GLN A 1 92 ? -23.292 0.534 34.142 1.00 98.38 92 GLN A N 1
ATOM 734 C CA . GLN A 1 92 ? -23.584 1.657 35.040 1.00 98.38 92 GLN A CA 1
ATOM 735 C C . GLN A 1 92 ? -25.059 1.697 35.467 1.00 98.38 92 GLN A C 1
ATOM 737 O O . GLN A 1 92 ? -25.348 1.909 36.644 1.00 98.38 92 GLN A O 1
ATOM 742 N N . SER A 1 93 ? -25.994 1.429 34.548 1.00 98.44 93 SER A N 1
ATOM 743 C CA . SER A 1 93 ? -27.423 1.326 34.884 1.00 98.44 93 SER A CA 1
ATOM 744 C C . SER A 1 93 ? -27.690 0.212 35.898 1.00 98.44 93 SER A C 1
ATOM 746 O O . SER A 1 93 ? -28.349 0.444 36.908 1.00 98.44 93 SER A O 1
ATOM 748 N N . LEU A 1 94 ? -27.141 -0.984 35.664 1.00 98.44 94 LEU A N 1
ATOM 749 C CA . LEU A 1 94 ? -27.318 -2.137 36.552 1.00 98.44 94 LEU A CA 1
ATOM 750 C C . LEU A 1 94 ? -26.699 -1.914 37.935 1.00 98.44 94 LEU A C 1
ATOM 752 O O . LEU A 1 94 ? -27.279 -2.338 38.935 1.00 98.44 94 LEU A O 1
ATOM 756 N N . LEU A 1 95 ? -25.549 -1.239 38.012 1.00 98.38 95 LEU A N 1
ATOM 757 C CA . LEU A 1 95 ? -24.960 -0.837 39.290 1.00 98.38 95 LEU A CA 1
ATOM 758 C C . LEU A 1 95 ? -25.899 0.112 40.047 1.00 98.38 95 LEU A C 1
ATOM 760 O O . LEU A 1 95 ? -26.205 -0.143 41.208 1.00 98.38 95 LEU A O 1
ATOM 764 N N . GLY A 1 96 ? -26.446 1.128 39.374 1.00 98.31 96 GLY A N 1
ATOM 765 C CA . GLY A 1 96 ? -27.418 2.039 39.985 1.00 98.31 96 GLY A CA 1
ATOM 766 C C . GLY A 1 96 ? -28.699 1.337 40.455 1.00 98.31 96 GLY A C 1
ATOM 767 O O . GLY A 1 96 ? -29.197 1.609 41.547 1.00 98.31 96 GLY A O 1
ATOM 768 N N . GLU A 1 97 ? -29.229 0.396 39.671 1.00 98.12 97 GLU A N 1
ATOM 769 C CA . GLU A 1 97 ? -30.383 -0.424 40.068 1.00 98.12 97 GLU A CA 1
ATOM 770 C C . GLU A 1 97 ? -30.073 -1.303 41.287 1.00 98.12 97 GLU A C 1
ATOM 772 O O . GLU A 1 97 ? -30.909 -1.431 42.187 1.00 98.12 97 GLU A O 1
ATOM 777 N N . THR A 1 98 ? -28.863 -1.866 41.339 1.00 98.31 98 THR A N 1
ATOM 778 C CA . THR A 1 98 ? -28.380 -2.666 42.470 1.00 98.31 98 THR A CA 1
ATOM 779 C C . THR A 1 98 ? -28.306 -1.820 43.737 1.00 98.31 98 THR A C 1
ATOM 781 O O . THR A 1 98 ? -28.849 -2.231 44.761 1.00 98.31 98 THR A O 1
ATOM 784 N N . ASP A 1 99 ? -27.746 -0.611 43.662 1.00 98.38 99 ASP A N 1
ATOM 785 C CA . ASP A 1 99 ? -27.673 0.317 44.796 1.00 98.38 99 ASP A CA 1
ATOM 786 C C . ASP A 1 99 ? -29.068 0.707 45.308 1.00 98.38 99 ASP A C 1
ATOM 788 O O . ASP A 1 99 ? -29.321 0.762 46.514 1.00 98.38 99 ASP A O 1
ATOM 792 N N . VAL A 1 100 ? -30.019 0.959 44.403 1.00 98.12 100 VAL A N 1
ATOM 793 C CA . VAL A 1 100 ? -31.413 1.247 44.778 1.00 98.12 100 VAL A CA 1
ATOM 794 C C . VAL A 1 100 ? -32.058 0.043 45.467 1.00 98.12 100 VAL A C 1
ATOM 796 O O . VAL A 1 100 ? -32.774 0.217 46.458 1.00 98.12 100 VAL A O 1
ATOM 799 N N . CYS A 1 101 ? -31.832 -1.165 44.952 1.00 98.12 101 CYS A N 1
ATOM 800 C CA . CYS A 1 101 ? -32.354 -2.396 45.537 1.00 98.12 101 CYS A CA 1
ATOM 801 C C . CYS A 1 101 ? -31.779 -2.635 46.940 1.00 98.12 101 CYS A C 1
ATOM 803 O O . CYS A 1 101 ? -32.541 -2.860 47.882 1.00 98.12 101 CYS A O 1
ATOM 805 N N . GLU A 1 102 ? -30.463 -2.485 47.099 1.00 98.31 102 GLU A N 1
ATOM 806 C CA . GLU A 1 102 ? -29.763 -2.635 48.375 1.00 98.31 102 GLU A CA 1
ATOM 807 C C . GLU A 1 102 ? -30.287 -1.633 49.411 1.00 98.31 102 GLU A C 1
ATOM 809 O O . GLU A 1 102 ? -30.656 -2.012 50.522 1.00 98.31 102 GLU A O 1
ATOM 814 N N . ASN A 1 103 ? -30.447 -0.363 49.033 1.00 98.12 103 ASN A N 1
ATOM 815 C CA . ASN A 1 103 ? -31.009 0.655 49.921 1.00 98.12 103 ASN A CA 1
ATOM 816 C C . ASN A 1 103 ? -32.440 0.322 50.374 1.00 98.12 103 ASN A C 1
ATOM 818 O O . ASN A 1 103 ? -32.785 0.499 51.547 1.00 98.12 103 ASN A O 1
ATOM 822 N N . LYS A 1 104 ? -33.287 -0.182 49.464 1.00 98.00 104 LYS A N 1
ATOM 823 C CA . LYS A 1 104 ? -34.648 -0.628 49.807 1.00 98.00 104 LYS A CA 1
ATOM 824 C C . LYS A 1 104 ? -34.626 -1.825 50.754 1.00 98.00 104 LYS A C 1
ATOM 826 O O . LYS A 1 104 ? -35.410 -1.848 51.702 1.00 98.00 104 LYS A O 1
ATOM 831 N N . TYR A 1 105 ? -33.733 -2.784 50.524 1.00 98.19 105 TYR A N 1
ATOM 832 C CA . TYR A 1 105 ? -33.563 -3.944 51.393 1.00 98.19 105 TYR A CA 1
ATOM 833 C C . TYR A 1 105 ? -33.131 -3.532 52.804 1.00 98.19 105 TYR A C 1
ATOM 835 O O . TYR A 1 105 ? -33.775 -3.926 53.776 1.00 98.19 105 TYR A O 1
ATOM 843 N N . GLN A 1 106 ? -32.113 -2.676 52.932 1.00 98.06 106 GLN A N 1
ATOM 844 C CA . GLN A 1 106 ? -31.646 -2.188 54.234 1.00 98.06 106 GLN A CA 1
ATOM 845 C C . GLN A 1 106 ? -32.739 -1.424 54.986 1.00 98.06 106 GLN A C 1
ATOM 847 O O . GLN A 1 106 ? -32.912 -1.622 56.190 1.00 98.06 106 GLN A O 1
ATOM 852 N N . LYS A 1 107 ? -33.526 -0.603 54.279 1.00 98.06 107 LYS A N 1
ATOM 853 C CA . LYS A 1 107 ? -34.685 0.072 54.872 1.00 98.06 107 LYS A CA 1
ATOM 854 C C . LYS A 1 107 ? -35.726 -0.929 55.371 1.00 98.06 107 LYS A C 1
ATOM 856 O O . LYS A 1 107 ? -36.090 -0.879 56.537 1.00 98.06 107 LYS A O 1
ATOM 861 N N . SER A 1 108 ? -36.153 -1.867 54.525 1.00 97.88 108 SER A N 1
ATOM 862 C CA . SER A 1 108 ? -37.137 -2.886 54.908 1.00 97.88 108 SER A CA 1
ATOM 863 C C . SER A 1 108 ? -36.662 -3.733 56.089 1.00 97.88 108 SER A C 1
ATOM 865 O O . SER A 1 108 ? -37.464 -4.101 56.942 1.00 97.88 108 SER A O 1
ATOM 867 N N . ARG A 1 109 ? -35.364 -4.044 56.147 1.00 98.00 109 ARG A N 1
ATOM 868 C CA . ARG A 1 109 ? -34.748 -4.770 57.259 1.00 98.00 109 ARG A CA 1
ATOM 869 C C . ARG A 1 109 ? -34.795 -3.963 58.554 1.00 98.00 109 ARG A C 1
ATOM 871 O O . ARG A 1 109 ? -35.066 -4.535 59.605 1.00 98.00 109 ARG A O 1
ATOM 878 N N . LYS A 1 110 ? -34.529 -2.656 58.488 1.00 98.06 110 LYS A N 1
ATOM 879 C CA . LYS A 1 110 ? -34.647 -1.765 59.645 1.00 98.06 110 LYS A CA 1
ATOM 880 C C . LYS A 1 110 ? -36.094 -1.688 60.132 1.00 98.06 110 LYS A C 1
ATOM 882 O O . LYS A 1 110 ? -36.329 -1.953 61.302 1.00 98.06 110 LYS A O 1
ATOM 887 N N . ASP A 1 111 ? -37.036 -1.414 59.231 1.00 97.56 111 ASP A N 1
ATOM 888 C CA . ASP A 1 111 ? -38.462 -1.300 59.559 1.00 97.56 111 ASP A CA 1
ATOM 889 C C . ASP A 1 111 ? -38.989 -2.603 60.199 1.00 97.56 111 ASP A C 1
ATOM 891 O O . ASP A 1 111 ? -39.748 -2.566 61.165 1.00 97.56 111 ASP A O 1
ATOM 895 N N . TYR A 1 112 ? -38.537 -3.766 59.708 1.00 97.44 112 TYR A N 1
ATOM 896 C CA . TYR A 1 112 ? -38.842 -5.066 60.314 1.00 97.44 112 TYR A CA 1
ATOM 897 C C . TYR A 1 112 ? -38.290 -5.196 61.738 1.00 97.44 112 TYR A C 1
ATOM 899 O O . TYR A 1 112 ? -39.013 -5.618 62.636 1.00 97.44 112 TYR A O 1
ATOM 907 N N . ASN A 1 113 ? -37.022 -4.839 61.958 1.00 96.62 113 ASN A N 1
ATOM 908 C CA . ASN A 1 113 ? -36.417 -4.911 63.287 1.00 96.62 113 ASN A CA 1
ATOM 909 C C . ASN A 1 113 ? -37.123 -3.980 64.282 1.00 96.62 113 ASN A C 1
ATOM 911 O O . ASN A 1 113 ? -37.388 -4.395 65.406 1.00 96.62 113 ASN A O 1
ATOM 915 N N . ASP A 1 114 ? -37.455 -2.758 63.857 1.00 96.62 114 ASP A 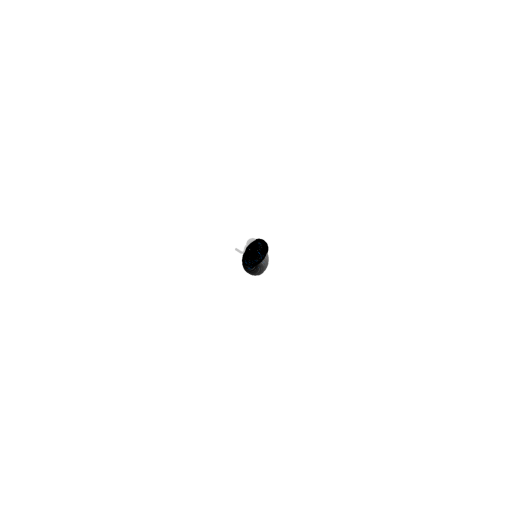N 1
ATOM 916 C CA . ASP A 1 114 ? -38.169 -1.783 64.685 1.00 96.62 114 ASP A CA 1
ATOM 917 C C . ASP A 1 114 ? -39.547 -2.338 65.105 1.00 96.62 114 ASP A C 1
ATOM 919 O O . ASP A 1 114 ? -39.909 -2.269 66.280 1.00 96.62 114 ASP A O 1
ATOM 923 N N . LEU A 1 115 ? -40.274 -2.978 64.177 1.00 96.00 115 LEU A N 1
ATOM 924 C CA . LEU A 1 115 ? -41.552 -3.638 64.463 1.00 96.00 115 LEU A CA 1
ATOM 925 C C . LEU A 1 115 ? -41.402 -4.811 65.443 1.00 96.00 115 LEU A C 1
ATOM 927 O O . LEU A 1 115 ? -42.214 -4.951 66.354 1.00 96.00 115 LEU A O 1
ATOM 931 N N . VAL A 1 116 ? -40.381 -5.657 65.270 1.00 95.06 116 VAL A N 1
ATOM 932 C CA . VAL A 1 116 ? -40.105 -6.771 66.194 1.00 95.06 116 VAL A CA 1
ATOM 933 C C . VAL A 1 116 ? -39.879 -6.243 67.609 1.00 95.06 116 VAL A C 1
ATOM 935 O O . VAL A 1 116 ? -40.518 -6.724 68.541 1.00 95.06 116 VAL A O 1
ATOM 938 N N . THR A 1 117 ? -39.051 -5.209 67.768 1.00 94.56 117 THR A N 1
ATOM 939 C CA . THR A 1 117 ? -38.818 -4.574 69.072 1.00 94.56 117 THR A CA 1
ATOM 940 C C . THR A 1 117 ? -40.097 -3.961 69.655 1.00 94.56 117 THR A C 1
ATOM 942 O O . THR A 1 117 ? -40.321 -4.030 70.862 1.00 94.56 117 THR A O 1
ATOM 945 N N . GLU A 1 118 ? -40.966 -3.372 68.831 1.00 94.19 118 GLU A N 1
ATOM 946 C CA . GLU A 1 118 ? -42.260 -2.857 69.290 1.00 94.19 118 GLU A CA 1
ATOM 947 C C . GLU A 1 118 ? -43.187 -3.980 69.784 1.00 94.19 118 GLU A C 1
ATOM 949 O O . GLU A 1 118 ? -43.777 -3.853 70.858 1.00 94.19 118 GLU A O 1
ATOM 954 N N . MET A 1 11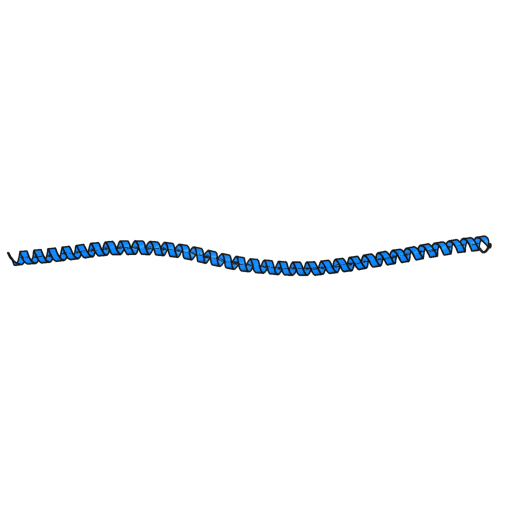9 ? -43.271 -5.102 69.061 1.00 93.19 119 MET A N 1
ATOM 955 C CA . MET A 1 119 ? -44.059 -6.268 69.486 1.00 93.19 119 MET A CA 1
ATOM 956 C C . MET A 1 119 ? -43.539 -6.870 70.799 1.00 93.19 119 MET A C 1
ATOM 958 O O . MET A 1 119 ? -44.338 -7.139 71.700 1.00 93.19 119 MET A O 1
ATOM 962 N N . GLU A 1 120 ? -42.215 -7.000 70.946 1.00 91.75 120 GLU A N 1
ATOM 963 C CA . GLU A 1 120 ? -41.569 -7.449 72.188 1.00 91.75 120 GLU A CA 1
ATOM 964 C C . GLU A 1 120 ? -41.934 -6.534 73.370 1.00 91.75 120 GLU A C 1
ATOM 966 O O . GLU A 1 120 ? -42.315 -7.012 74.441 1.00 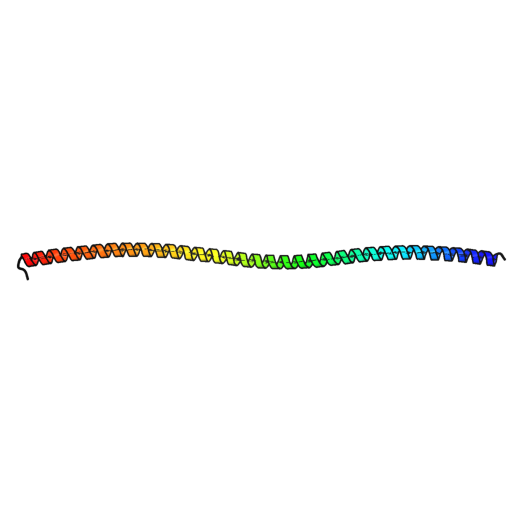91.75 120 GLU A O 1
ATOM 971 N N . ASN A 1 121 ? -41.896 -5.211 73.172 1.00 90.00 121 ASN A N 1
ATOM 972 C CA . ASN A 1 121 ? -42.265 -4.230 74.200 1.00 90.00 121 ASN A CA 1
ATOM 973 C C . ASN A 1 121 ? -43.752 -4.286 74.584 1.00 90.00 121 ASN A C 1
ATOM 975 O O . ASN A 1 121 ? -44.108 -3.966 75.720 1.00 90.00 121 ASN A O 1
ATOM 979 N N . LEU A 1 122 ? -44.624 -4.692 73.658 1.00 92.12 122 LEU A N 1
ATOM 980 C CA . LEU A 1 122 ? -46.055 -4.889 73.906 1.00 92.12 122 LEU A CA 1
ATOM 981 C C . LEU A 1 122 ? -46.368 -6.241 74.574 1.00 92.12 122 LEU A C 1
ATOM 983 O O . LEU A 1 122 ? -47.529 -6.508 74.886 1.00 92.12 122 LEU A O 1
ATOM 987 N N . GLY A 1 123 ? -45.360 -7.087 74.820 1.00 78.75 123 GLY A N 1
ATOM 988 C CA . GLY A 1 123 ? -45.537 -8.423 75.396 1.00 78.75 123 GLY A CA 1
ATOM 989 C C . GLY A 1 123 ? -46.235 -9.402 74.448 1.00 78.75 123 GLY A C 1
ATOM 990 O O . GLY A 1 123 ? -46.804 -10.398 74.901 1.00 78.75 123 GLY A O 1
ATOM 991 N N . ILE A 1 124 ? -46.225 -9.101 73.147 1.00 66.50 124 ILE A N 1
ATOM 992 C CA . ILE A 1 124 ? -46.764 -9.954 72.093 1.00 66.50 124 ILE A CA 1
ATOM 993 C C . ILE A 1 124 ? -45.598 -10.814 71.596 1.00 66.50 124 ILE A C 1
ATOM 995 O O . ILE A 1 124 ? -44.783 -10.350 70.803 1.00 66.50 124 ILE A O 1
ATOM 999 N N . ASN A 1 125 ? -45.507 -12.043 72.114 1.00 58.09 125 ASN A N 1
ATOM 1000 C CA . ASN A 1 125 ? -44.565 -13.066 71.642 1.00 58.09 125 ASN A CA 1
ATOM 1001 C C . ASN A 1 125 ? -45.138 -13.841 70.454 1.00 58.09 125 ASN A C 1
ATOM 1003 O O . ASN A 1 125 ? -46.312 -14.271 70.557 1.00 58.09 125 ASN A O 1
#

Secondary structure (DSSP, 8-state):
-HHHHHHHHHHHHHHHHHHHHHHHHHHHHHHHHHHHHHHHHHHHHHHHHHHHHHHHHHHHHHHHHHHHHHHHHHHHHHHHHHHHHHHHHHHHHHHHHHHHHHHHHHHHHHHHHHHHHHHHHTT--

Foldseek 3Di:
DVVVVVVVVVVVVVVVVVVVVVVVVVVVVVVVVVVVVVVVVVVVVVVVVVVVVVVVVVVVVVVVVVVVVVVVVVVVVVVVVVVVVVVVVVVVVVVVVVVVVVVVVVVVVVVVVVVVVVCVVVVND